Protein AF-A0A2M8GLY9-F1 (afdb_monomer_lite)

Secondary structure (DSSP, 8-state):
-HHHHHHHHHHHHHHHHHHHHHHHHHHHHHHTTS-S-BTTB-TT--GGGSHHHHHHHHHHHTT-

Structure (mmCIF, N/CA/C/O backbone):
data_AF-A0A2M8GLY9-F1
#
_entry.id   AF-A0A2M8GLY9-F1
#
loop_
_atom_site.group_PDB
_atom_site.id
_atom_site.type_symbol
_atom_site.label_atom_id
_atom_site.label_alt_id
_atom_site.label_comp_id
_atom_site.label_asym_id
_atom_site.label_entity_id
_atom_site.label_seq_id
_atom_site.pdbx_PDB_ins_code
_atom_site.Cartn_x
_atom_site.Cartn_y
_atom_site.Cartn_z
_atom_site.occupancy
_atom_site.B_iso_or_equiv
_atom_site.auth_seq_id
_atom_site.auth_comp_id
_atom_site.auth_asym_id
_atom_site.auth_atom_id
_atom_site.pdbx_PDB_model_num
ATOM 1 N N . MET A 1 1 ? -18.233 1.824 25.519 1.00 57.88 1 MET A N 1
ATOM 2 C CA . MET A 1 1 ? -18.665 1.508 24.137 1.00 57.88 1 MET A CA 1
ATOM 3 C C . MET A 1 1 ? -18.226 2.571 23.119 1.00 57.88 1 MET A C 1
ATOM 5 O O . MET A 1 1 ? -17.379 2.267 22.296 1.00 57.88 1 MET A O 1
ATOM 9 N N . LYS A 1 2 ? -18.685 3.836 23.195 1.00 66.06 2 LYS A N 1
ATOM 10 C CA . LYS A 1 2 ? -18.380 4.876 22.174 1.00 66.06 2 LYS A CA 1
ATOM 11 C C . LYS A 1 2 ? -16.894 5.280 22.047 1.00 66.06 2 LYS A C 1
ATOM 13 O O . LYS A 1 2 ? -16.453 5.639 20.962 1.00 66.06 2 LYS A O 1
ATOM 18 N N . LYS A 1 3 ? -16.117 5.223 23.140 1.00 72.12 3 LYS A N 1
ATOM 19 C CA . LYS A 1 3 ? -14.675 5.560 23.139 1.00 72.12 3 LYS A CA 1
ATOM 20 C C . LYS A 1 3 ? -13.825 4.564 22.337 1.00 72.12 3 LYS A C 1
ATOM 22 O O . LYS A 1 3 ? -12.923 4.990 21.628 1.00 72.12 3 LYS A O 1
ATOM 27 N N . LEU A 1 4 ? -14.139 3.268 22.420 1.00 79.50 4 LEU A N 1
ATOM 28 C CA . LEU A 1 4 ? -13.405 2.216 21.704 1.00 79.50 4 LEU A CA 1
ATOM 29 C C . LEU A 1 4 ? -13.661 2.298 20.195 1.00 79.50 4 LEU A C 1
ATOM 31 O O . LEU A 1 4 ? -12.709 2.293 19.425 1.00 79.50 4 LEU A O 1
ATOM 35 N N . ALA A 1 5 ? -14.919 2.498 19.793 1.00 80.12 5 ALA A N 1
ATOM 36 C CA . ALA A 1 5 ? -15.288 2.678 18.388 1.00 80.12 5 ALA A CA 1
ATOM 37 C C . ALA A 1 5 ?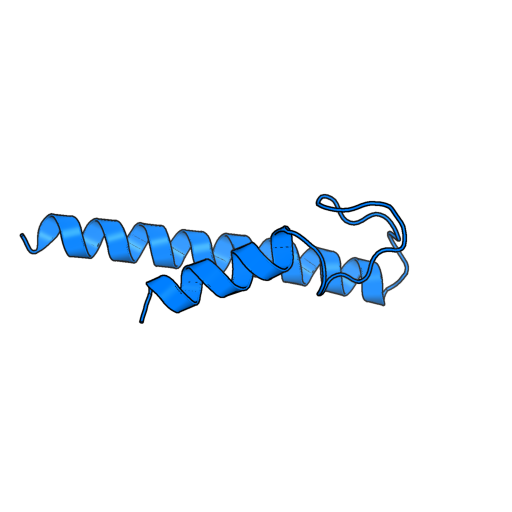 -14.617 3.911 17.755 1.00 80.12 5 ALA A C 1
ATOM 39 O O . ALA A 1 5 ? -14.087 3.825 16.652 1.00 80.12 5 ALA A O 1
ATOM 40 N N . LYS A 1 6 ? -14.553 5.044 18.474 1.00 82.75 6 LYS A N 1
ATOM 41 C CA . LYS A 1 6 ? -13.812 6.227 17.999 1.00 82.75 6 LYS A CA 1
ATOM 42 C C . LYS A 1 6 ? -12.321 5.941 17.824 1.00 82.75 6 LYS A C 1
ATOM 44 O O . LYS A 1 6 ? -11.747 6.351 16.826 1.00 82.75 6 LYS A O 1
ATOM 49 N N . SER A 1 7 ? -11.704 5.237 18.773 1.00 86.75 7 SER A N 1
ATOM 50 C CA . SER A 1 7 ? -10.281 4.891 18.688 1.00 86.75 7 SER A CA 1
ATOM 51 C C . SER A 1 7 ? -9.981 3.960 17.512 1.00 86.75 7 SER A C 1
ATOM 53 O O . SER A 1 7 ? -9.003 4.175 16.804 1.00 86.75 7 SER A O 1
ATOM 55 N N . GLN A 1 8 ? -10.820 2.943 17.293 1.00 85.81 8 GLN A N 1
ATOM 56 C CA . GLN A 1 8 ? -10.687 2.011 16.170 1.00 85.81 8 GLN A CA 1
ATOM 57 C C . GLN A 1 8 ? -10.823 2.736 14.831 1.00 85.81 8 GLN A C 1
ATOM 59 O O . GLN A 1 8 ? -9.980 2.559 13.957 1.00 85.81 8 GLN A O 1
ATOM 64 N N . PHE A 1 9 ? -11.820 3.614 14.706 1.00 87.94 9 PHE A N 1
ATOM 65 C CA . PHE A 1 9 ? -12.028 4.407 13.499 1.00 87.94 9 PHE A CA 1
ATOM 66 C C . PHE A 1 9 ? -10.828 5.311 13.191 1.00 87.94 9 PHE A C 1
ATOM 68 O O . PHE A 1 9 ? -10.356 5.340 12.060 1.00 87.94 9 PHE A O 1
ATOM 75 N N . THR A 1 10 ? -10.272 5.996 14.197 1.00 87.62 10 THR A N 1
ATOM 76 C CA . THR A 1 10 ? -9.083 6.841 14.007 1.00 87.62 10 THR A CA 1
ATOM 77 C C . THR A 1 10 ? -7.871 6.036 13.535 1.00 87.62 10 THR A C 1
ATOM 79 O O . THR A 1 10 ? -7.164 6.477 12.632 1.00 87.62 10 THR A O 1
ATOM 82 N N . ILE A 1 11 ? -7.629 4.856 14.114 1.00 89.56 11 ILE A N 1
ATOM 83 C CA . ILE A 1 11 ? -6.498 3.996 13.728 1.00 89.56 11 ILE A CA 1
ATOM 84 C C . ILE A 1 11 ? -6.683 3.459 12.302 1.00 89.56 11 ILE A C 1
ATOM 86 O O . ILE A 1 11 ? -5.743 3.510 11.512 1.00 89.56 11 ILE A O 1
ATOM 90 N N . LEU A 1 12 ? -7.887 2.999 11.951 1.00 87.56 12 LEU A N 1
ATOM 91 C CA . LEU A 1 12 ? -8.210 2.521 10.601 1.00 87.56 12 LEU A CA 1
ATOM 92 C C . LEU A 1 12 ? -8.067 3.629 9.552 1.00 87.56 12 LEU A C 1
ATOM 94 O O . LEU A 1 12 ? -7.530 3.400 8.468 1.00 87.56 12 LEU A O 1
ATOM 98 N N . LEU A 1 13 ? -8.487 4.848 9.889 1.00 88.69 13 LEU A N 1
ATOM 99 C CA . LEU A 1 13 ? -8.410 6.006 9.005 1.00 88.69 13 LEU A CA 1
ATOM 100 C C . LEU A 1 13 ? -6.953 6.437 8.776 1.00 88.69 13 LEU A C 1
ATOM 102 O O . LEU A 1 13 ? -6.535 6.594 7.630 1.00 88.69 13 LEU A O 1
ATOM 106 N N . LEU A 1 14 ? -6.145 6.537 9.837 1.00 90.69 14 LEU A N 1
ATOM 107 C CA . LEU A 1 14 ? -4.709 6.828 9.727 1.00 90.69 14 LEU A CA 1
ATOM 108 C C . LEU A 1 14 ? -3.955 5.737 8.956 1.00 90.69 14 LEU A C 1
ATOM 110 O O . LEU A 1 14 ? -3.138 6.050 8.090 1.00 90.69 14 LEU A O 1
ATOM 114 N N . GLY A 1 15 ? -4.257 4.465 9.227 1.00 86.94 15 GLY A N 1
ATOM 115 C CA . GLY A 1 15 ? -3.678 3.337 8.503 1.00 86.94 15 GLY A CA 1
ATOM 116 C C . GLY A 1 15 ? -4.029 3.358 7.013 1.00 86.94 15 GLY A C 1
ATOM 117 O O . GLY A 1 15 ? -3.168 3.080 6.182 1.00 86.94 15 GLY A O 1
ATOM 118 N N . THR A 1 16 ? -5.261 3.742 6.665 1.00 89.06 16 THR A N 1
ATOM 119 C CA . THR A 1 16 ? -5.711 3.872 5.270 1.00 89.06 16 THR A CA 1
ATOM 120 C C . THR A 1 16 ? -4.906 4.936 4.529 1.00 89.06 16 THR A C 1
ATOM 122 O O . THR A 1 16 ? -4.373 4.658 3.455 1.00 89.06 16 THR A O 1
ATOM 125 N N . PHE A 1 17 ? -4.759 6.132 5.114 1.00 90.06 17 PHE A N 1
ATOM 126 C CA . PHE A 1 17 ? -3.949 7.201 4.520 1.00 90.06 17 PHE A CA 1
ATOM 127 C C . PHE A 1 17 ? -2.483 6.798 4.372 1.00 90.06 17 PHE A C 1
ATOM 129 O O . PHE A 1 17 ? -1.874 7.062 3.337 1.00 90.06 17 PHE A O 1
ATOM 136 N N . PHE A 1 18 ? -1.92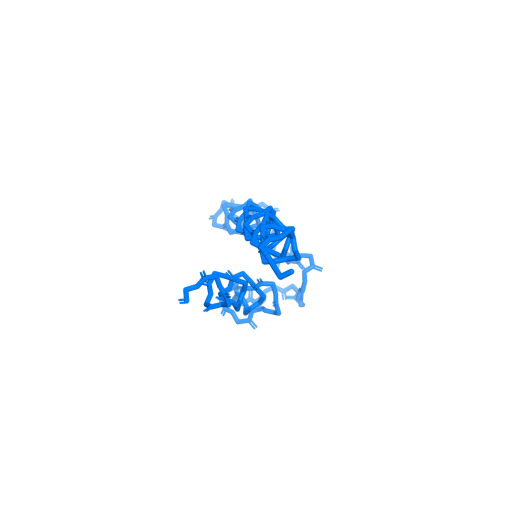4 6.126 5.378 1.00 90.12 18 PHE A N 1
ATOM 137 C CA . PHE A 1 18 ? -0.549 5.647 5.331 1.00 90.12 18 PHE A CA 1
ATOM 138 C C . PHE A 1 18 ? -0.340 4.601 4.225 1.00 90.12 18 PHE A C 1
ATOM 140 O O . PHE A 1 18 ? 0.602 4.718 3.441 1.00 90.12 18 PHE A O 1
ATOM 147 N N . ALA A 1 19 ? -1.226 3.607 4.113 1.00 88.19 19 ALA A N 1
ATOM 148 C CA . ALA A 1 19 ? -1.128 2.564 3.095 1.00 88.19 19 ALA A CA 1
ATOM 149 C C . ALA A 1 19 ? -1.262 3.135 1.672 1.00 88.19 19 ALA A C 1
ATOM 151 O O . ALA A 1 19 ? -0.420 2.867 0.815 1.00 88.19 19 ALA A O 1
ATOM 152 N N . TRP A 1 20 ? -2.265 3.987 1.434 1.00 88.50 20 TRP A N 1
ATOM 153 C CA . TRP A 1 20 ? -2.470 4.626 0.130 1.00 88.50 20 TRP A CA 1
ATOM 154 C C . TRP A 1 20 ? -1.369 5.619 -0.236 1.00 88.50 20 TRP A C 1
ATOM 156 O O . TRP A 1 20 ? -1.016 5.717 -1.411 1.00 88.50 20 TRP A O 1
ATOM 166 N N . GLY A 1 21 ? -0.805 6.334 0.739 1.00 89.00 21 GLY A N 1
ATOM 167 C CA . GLY A 1 21 ? 0.321 7.239 0.517 1.00 89.00 21 GLY A CA 1
ATOM 168 C C . GLY A 1 21 ? 1.562 6.499 0.017 1.00 89.00 21 GLY A C 1
ATOM 169 O O . GLY A 1 21 ? 2.122 6.872 -1.014 1.00 89.00 21 GLY A O 1
ATOM 170 N N . ASN A 1 22 ? 1.944 5.410 0.694 1.00 86.94 22 ASN A N 1
ATOM 171 C CA . ASN A 1 22 ? 3.082 4.582 0.280 1.00 86.94 22 ASN A CA 1
ATOM 172 C C . ASN A 1 22 ? 2.839 3.921 -1.083 1.00 86.94 22 ASN A C 1
ATOM 174 O O . ASN A 1 22 ? 3.680 4.038 -1.972 1.00 86.94 22 ASN A O 1
ATOM 178 N N . PHE A 1 23 ? 1.663 3.313 -1.286 1.00 86.94 23 PHE A N 1
ATOM 179 C CA . PHE A 1 23 ? 1.309 2.699 -2.568 1.00 86.94 23 PHE A CA 1
ATOM 180 C C . PHE A 1 23 ? 1.337 3.711 -3.720 1.00 86.94 23 PHE A C 1
ATOM 182 O O . PHE A 1 23 ? 1.882 3.423 -4.781 1.00 86.94 23 PHE A O 1
ATOM 189 N N . SER A 1 24 ? 0.785 4.913 -3.520 1.00 87.56 24 SER A N 1
ATOM 190 C CA . SER A 1 24 ? 0.770 5.953 -4.555 1.00 87.56 24 SER A CA 1
ATOM 191 C C . SER A 1 24 ? 2.179 6.429 -4.896 1.00 87.56 24 SER A C 1
ATOM 193 O O . SER A 1 24 ? 2.480 6.650 -6.068 1.00 87.56 24 SER A O 1
ATOM 195 N N . TRP A 1 25 ? 3.057 6.567 -3.898 1.00 86.88 25 TRP A N 1
ATOM 196 C CA . TRP A 1 25 ? 4.447 6.948 -4.132 1.00 86.88 25 TRP A CA 1
ATOM 197 C C . TRP A 1 25 ? 5.181 5.876 -4.946 1.00 86.88 25 TRP A C 1
ATOM 199 O O . TRP A 1 25 ? 5.758 6.196 -5.987 1.00 86.88 25 TRP A O 1
ATOM 209 N N . GLU A 1 26 ? 5.087 4.608 -4.545 1.00 83.75 26 GLU A N 1
ATOM 210 C CA . GLU A 1 26 ? 5.679 3.493 -5.291 1.00 83.75 26 GLU A CA 1
ATOM 211 C C . GLU A 1 26 ? 5.096 3.364 -6.703 1.00 83.75 26 GLU A C 1
ATOM 213 O O . GLU A 1 26 ? 5.842 3.166 -7.660 1.00 83.75 26 GLU A O 1
ATOM 218 N N . LEU A 1 27 ? 3.781 3.542 -6.870 1.00 84.81 27 LEU A N 1
ATOM 219 C CA . LEU A 1 27 ? 3.120 3.510 -8.173 1.00 84.81 27 LEU A CA 1
ATOM 220 C C . LEU A 1 27 ? 3.638 4.622 -9.091 1.00 84.81 27 LEU A C 1
ATOM 222 O O . LEU A 1 27 ? 3.941 4.364 -10.254 1.00 84.81 27 LEU A O 1
ATOM 226 N N . ILE A 1 28 ? 3.771 5.851 -8.584 1.00 86.69 28 ILE A N 1
ATOM 227 C CA . ILE A 1 28 ? 4.316 6.980 -9.350 1.00 86.69 28 ILE A CA 1
ATOM 228 C C . ILE A 1 28 ? 5.770 6.710 -9.747 1.00 86.69 28 ILE A C 1
ATOM 230 O O . ILE A 1 28 ? 6.164 7.021 -10.872 1.00 86.69 28 ILE A O 1
ATOM 234 N N . ASP A 1 29 ? 6.570 6.143 -8.849 1.00 85.38 29 ASP A N 1
ATOM 235 C CA . ASP A 1 29 ? 7.983 5.864 -9.106 1.00 85.38 29 ASP A CA 1
ATOM 236 C C . ASP A 1 29 ? 8.174 4.714 -10.115 1.00 85.38 29 ASP A C 1
ATOM 238 O O . ASP A 1 29 ? 9.012 4.800 -11.022 1.00 85.38 29 ASP A O 1
ATOM 242 N N . TRP A 1 30 ? 7.311 3.697 -10.035 1.00 80.44 30 TRP A N 1
ATOM 243 C CA . TRP A 1 30 ? 7.208 2.604 -11.001 1.00 80.44 30 TRP A CA 1
ATOM 244 C C . TRP A 1 30 ? 6.760 3.105 -12.383 1.00 80.44 30 TRP A C 1
ATOM 246 O O . TRP A 1 30 ? 7.393 2.787 -13.392 1.00 80.44 30 TRP A O 1
ATOM 256 N N . LEU A 1 31 ? 5.736 3.969 -12.445 1.00 83.06 31 LEU A N 1
ATOM 257 C CA . LEU A 1 31 ? 5.263 4.601 -13.688 1.00 83.06 31 LEU A CA 1
ATOM 258 C C . LEU A 1 31 ? 6.340 5.481 -14.335 1.00 83.06 31 LEU A C 1
ATOM 260 O O . LEU A 1 31 ? 6.476 5.507 -15.558 1.00 83.06 31 LEU A O 1
ATOM 264 N N . LYS A 1 32 ? 7.151 6.165 -13.521 1.00 85.44 32 LYS A N 1
ATOM 265 C CA . LYS A 1 32 ? 8.303 6.958 -13.977 1.00 85.44 32 LYS A CA 1
ATOM 266 C C . LYS A 1 32 ? 9.521 6.105 -14.356 1.00 85.44 32 LYS A C 1
ATOM 268 O O . LYS A 1 32 ? 10.546 6.669 -14.730 1.00 85.44 32 LYS A O 1
ATOM 273 N N . LYS A 1 33 ? 9.427 4.767 -14.287 1.00 71.94 33 LYS A N 1
ATOM 274 C CA . LYS A 1 33 ? 10.518 3.802 -14.536 1.00 71.94 33 LYS A CA 1
ATOM 275 C C . LYS A 1 33 ? 11.771 4.051 -13.681 1.00 71.94 33 LYS A C 1
ATOM 277 O O . LYS A 1 33 ? 12.851 3.595 -14.053 1.00 71.94 33 LYS A O 1
ATOM 282 N N . LYS A 1 34 ? 11.641 4.758 -12.551 1.00 64.38 34 LYS A N 1
ATOM 283 C CA . LYS A 1 34 ? 12.765 5.111 -11.672 1.00 64.38 34 LYS A CA 1
ATOM 284 C C . LYS A 1 34 ? 13.215 3.912 -10.841 1.00 64.38 34 LYS A C 1
ATOM 286 O O . LYS A 1 34 ? 14.411 3.688 -10.705 1.00 64.38 34 LYS A O 1
ATOM 291 N N . ASN A 1 35 ? 12.256 3.107 -10.383 1.00 60.84 35 ASN A N 1
ATOM 292 C CA . ASN A 1 35 ? 12.484 1.851 -9.682 1.00 60.84 35 ASN A CA 1
ATOM 293 C C . ASN A 1 35 ? 11.572 0.757 -10.253 1.00 60.84 35 ASN A C 1
ATOM 295 O O . ASN A 1 35 ? 10.352 0.890 -10.275 1.00 60.84 35 ASN A O 1
ATOM 299 N N . ARG A 1 36 ? 12.168 -0.348 -10.726 1.00 61.53 36 ARG A N 1
ATOM 300 C CA . ARG A 1 36 ? 11.427 -1.585 -11.061 1.00 61.53 36 ARG A CA 1
ATOM 301 C C . ARG A 1 36 ? 11.236 -2.499 -9.853 1.00 61.53 36 ARG A C 1
ATOM 303 O O . ARG A 1 36 ? 10.532 -3.496 -9.970 1.00 61.53 36 ARG A O 1
ATOM 310 N N . SER A 1 37 ? 11.864 -2.174 -8.729 1.00 60.84 37 SER A N 1
ATOM 311 C CA . SER A 1 37 ? 11.714 -2.885 -7.465 1.00 60.84 37 SER A CA 1
ATOM 312 C C . SER A 1 37 ? 10.683 -2.154 -6.622 1.00 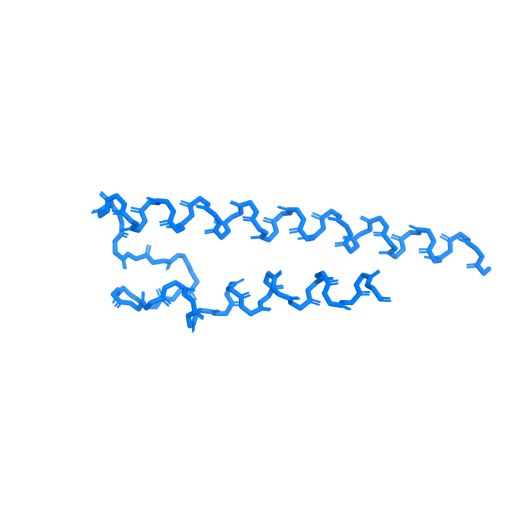60.84 37 SER A C 1
ATOM 314 O O . SER A 1 37 ? 10.891 -1.001 -6.258 1.00 60.84 37 SER A O 1
ATOM 316 N N . LEU A 1 38 ? 9.568 -2.822 -6.353 1.00 68.12 38 LEU A N 1
ATOM 317 C CA . LEU A 1 38 ? 8.584 -2.374 -5.374 1.00 68.12 38 LEU A CA 1
ATOM 318 C C . LEU A 1 38 ? 9.085 -2.836 -4.002 1.00 68.12 38 L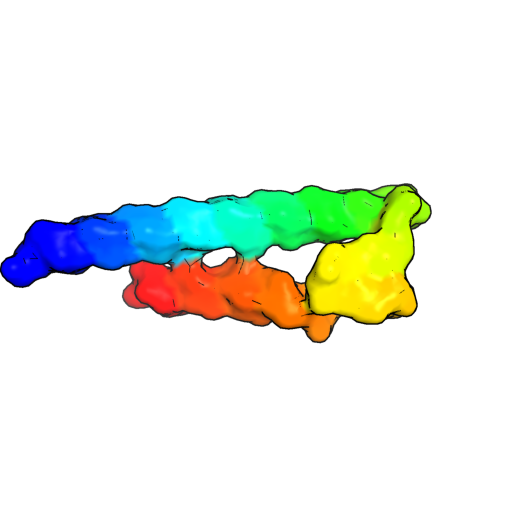EU A C 1
ATOM 320 O O . LEU A 1 38 ? 9.589 -3.952 -3.894 1.00 68.12 38 LEU A O 1
ATOM 324 N N . GLY A 1 39 ? 8.964 -2.025 -2.951 1.00 66.19 39 GLY A N 1
ATOM 325 C CA . GLY A 1 39 ? 9.449 -2.396 -1.616 1.00 66.19 39 GLY A CA 1
ATOM 326 C C . GLY A 1 39 ? 8.776 -3.658 -1.069 1.00 66.19 39 GLY A C 1
ATOM 327 O O . GLY A 1 39 ? 9.354 -4.377 -0.257 1.00 66.19 39 GLY A O 1
ATOM 328 N N . CYS A 1 40 ? 7.575 -3.960 -1.566 1.00 67.25 40 CYS A N 1
ATOM 329 C CA . CYS A 1 40 ? 6.737 -5.067 -1.118 1.00 67.25 40 CYS A CA 1
ATOM 330 C C . CYS A 1 40 ? 6.732 -6.285 -2.064 1.00 67.25 40 CYS A C 1
ATOM 332 O O . CYS A 1 40 ? 5.983 -7.230 -1.810 1.00 67.25 40 CYS A O 1
ATOM 334 N N . ALA A 1 41 ? 7.479 -6.268 -3.180 1.00 65.50 41 ALA A N 1
ATOM 335 C CA . ALA A 1 41 ? 7.428 -7.344 -4.173 1.00 65.50 41 ALA A CA 1
ATOM 336 C C . ALA A 1 41 ? 8.710 -7.493 -5.006 1.00 65.50 41 ALA A C 1
ATOM 338 O O . ALA A 1 41 ? 9.549 -6.599 -5.083 1.00 65.50 41 ALA A O 1
ATOM 339 N N . ALA A 1 42 ? 8.851 -8.648 -5.662 1.00 65.44 42 ALA A N 1
ATOM 340 C CA . ALA A 1 42 ? 9.992 -8.926 -6.526 1.00 65.44 42 ALA A CA 1
ATOM 341 C C . ALA A 1 42 ? 10.110 -7.891 -7.671 1.00 65.44 42 ALA A C 1
ATOM 343 O O . ALA A 1 42 ? 9.084 -7.436 -8.194 1.00 65.44 42 ALA A O 1
ATOM 344 N N . PRO A 1 43 ? 11.333 -7.533 -8.103 1.00 62.84 43 PRO A N 1
ATOM 345 C CA . PRO A 1 43 ? 11.537 -6.563 -9.174 1.00 62.84 43 PRO A CA 1
ATOM 346 C C . PRO A 1 43 ? 10.807 -6.969 -10.460 1.00 62.84 43 PRO A C 1
ATOM 348 O O . PRO A 1 43 ? 10.932 -8.101 -10.917 1.00 62.84 43 PRO A O 1
ATOM 351 N N . GLY A 1 44 ? 10.057 -6.044 -11.061 1.00 63.69 44 GLY A N 1
ATOM 352 C CA . GLY A 1 44 ? 9.307 -6.278 -12.300 1.00 63.69 44 GLY A CA 1
ATOM 353 C C . GLY A 1 44 ? 7.892 -6.833 -12.116 1.00 63.69 44 GLY A C 1
ATOM 354 O O . GLY A 1 44 ? 7.223 -7.092 -13.112 1.00 63.69 44 GLY A O 1
ATOM 355 N N . THR A 1 45 ? 7.411 -6.983 -10.879 1.00 70.81 45 THR A N 1
ATOM 356 C CA . THR A 1 45 ? 6.004 -7.319 -10.611 1.00 70.81 45 THR A CA 1
ATOM 357 C C . THR A 1 45 ? 5.086 -6.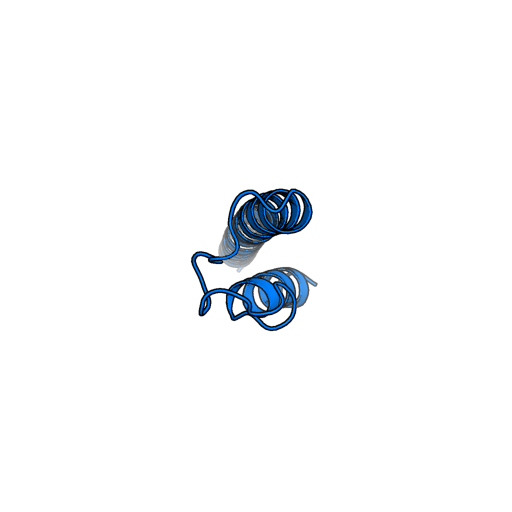103 -10.763 1.00 70.81 45 THR A C 1
ATOM 359 O O . THR A 1 45 ? 5.493 -4.952 -10.587 1.00 70.81 45 THR A O 1
ATOM 362 N N . ASN A 1 46 ? 3.827 -6.354 -11.125 1.00 76.62 46 ASN A N 1
ATOM 363 C CA . ASN A 1 46 ? 2.820 -5.311 -11.277 1.00 76.62 46 ASN A CA 1
ATOM 364 C C . ASN A 1 46 ? 2.438 -4.749 -9.891 1.00 76.62 46 ASN A C 1
ATOM 366 O O . ASN A 1 46 ? 2.049 -5.539 -9.027 1.00 76.62 46 ASN A O 1
ATOM 370 N N . PRO A 1 47 ? 2.433 -3.415 -9.682 1.00 78.31 47 PRO A N 1
ATOM 371 C CA . PRO A 1 47 ? 2.094 -2.791 -8.395 1.00 78.31 47 PRO A CA 1
ATOM 372 C C . PRO A 1 47 ? 0.743 -3.242 -7.824 1.00 78.31 47 PRO A C 1
ATOM 374 O O . PRO A 1 47 ? 0.601 -3.433 -6.618 1.00 78.31 47 PRO A O 1
ATOM 377 N N . PHE A 1 48 ? -0.226 -3.491 -8.706 1.00 81.62 48 PHE A N 1
ATOM 378 C CA . PHE A 1 48 ? -1.584 -3.927 -8.374 1.00 81.62 48 PHE A CA 1
ATOM 379 C C . PHE A 1 48 ? -1.704 -5.393 -7.933 1.00 81.62 48 PHE A C 1
ATOM 381 O O . PHE A 1 48 ? -2.765 -5.804 -7.484 1.00 81.62 48 PHE A O 1
ATOM 388 N N . LEU A 1 49 ? -0.650 -6.201 -8.066 1.00 80.81 49 LEU A N 1
ATOM 389 C CA . LEU A 1 49 ? -0.630 -7.591 -7.591 1.00 80.81 49 LEU A CA 1
ATOM 390 C C . LEU A 1 49 ? 0.243 -7.766 -6.343 1.00 80.81 49 LEU A C 1
ATOM 392 O O . LEU A 1 49 ? 0.553 -8.890 -5.952 1.00 80.81 49 LEU A O 1
ATOM 396 N N . THR A 1 50 ? 0.643 -6.665 -5.706 1.00 82.19 50 THR A N 1
ATOM 397 C CA . THR A 1 50 ? 1.501 -6.709 -4.523 1.00 82.19 50 THR A CA 1
ATOM 398 C C . THR A 1 50 ? 0.702 -6.798 -3.223 1.00 82.19 50 THR A C 1
ATOM 400 O O . THR A 1 50 ? -0.411 -6.270 -3.141 1.00 82.19 50 THR A O 1
ATOM 403 N N . PRO A 1 51 ? 1.288 -7.379 -2.160 1.00 79.38 51 PRO A N 1
ATOM 404 C CA . PRO A 1 51 ? 0.699 -7.357 -0.821 1.00 79.38 51 PRO A CA 1
ATOM 405 C C . PRO A 1 51 ? 0.340 -5.939 -0.346 1.00 79.38 51 PRO A C 1
ATOM 407 O O . PRO A 1 51 ? -0.658 -5.758 0.349 1.00 79.38 51 PRO A O 1
ATOM 410 N N . CYS A 1 52 ? 1.111 -4.927 -0.761 1.00 79.38 52 CYS A N 1
ATOM 411 C CA . CYS A 1 52 ? 0.863 -3.524 -0.426 1.00 79.38 52 CYS A CA 1
ATOM 412 C C . CYS A 1 52 ? -0.436 -2.979 -1.035 1.00 79.38 52 CYS A C 1
ATOM 414 O O . CYS A 1 52 ? -1.165 -2.262 -0.352 1.00 79.38 52 CYS A O 1
ATOM 416 N N . PHE A 1 53 ? -0.781 -3.364 -2.268 1.00 84.31 53 PHE A N 1
ATOM 417 C CA . PHE A 1 53 ? -2.058 -2.977 -2.874 1.00 84.31 53 PHE A CA 1
ATOM 418 C C . PHE A 1 53 ? -3.251 -3.627 -2.164 1.00 84.31 53 PHE A C 1
ATOM 420 O O . PHE A 1 53 ? -4.225 -2.949 -1.839 1.00 84.31 53 PHE A O 1
ATOM 427 N N . TYR A 1 54 ? -3.157 -4.922 -1.851 1.00 83.75 54 TYR A N 1
ATOM 428 C CA . TYR A 1 54 ? -4.216 -5.620 -1.119 1.00 83.75 54 TYR A CA 1
ATOM 429 C C . TYR A 1 54 ? -4.414 -5.050 0.290 1.00 83.75 54 TYR A C 1
ATOM 431 O O . TYR A 1 54 ? -5.552 -4.837 0.707 1.00 83.75 54 TYR A O 1
ATOM 439 N N . GLY A 1 55 ? -3.326 -4.720 0.993 1.00 81.88 55 GLY A N 1
ATOM 440 C CA . GLY A 1 55 ? -3.390 -4.001 2.267 1.00 81.88 55 GLY A CA 1
ATOM 441 C C . GLY A 1 55 ? -4.074 -2.637 2.128 1.00 81.88 55 GLY A C 1
ATOM 442 O O . GLY A 1 55 ? -4.975 -2.321 2.901 1.00 81.88 55 GLY A O 1
ATOM 443 N N . ALA A 1 56 ? -3.724 -1.859 1.100 1.00 84.94 56 ALA A N 1
ATOM 444 C CA . ALA A 1 56 ? -4.333 -0.554 0.842 1.00 84.94 56 ALA A CA 1
ATOM 445 C C . ALA A 1 56 ? -5.840 -0.620 0.522 1.00 84.94 56 ALA A C 1
ATOM 447 O O . ALA A 1 56 ? -6.548 0.349 0.784 1.00 84.94 56 ALA A O 1
ATOM 448 N N . ILE A 1 57 ? -6.352 -1.740 -0.001 1.00 85.62 57 ILE A N 1
ATOM 449 C CA . ILE A 1 57 ? -7.794 -1.957 -0.225 1.00 85.62 57 ILE A CA 1
ATOM 450 C C . ILE A 1 57 ? -8.506 -2.423 1.050 1.00 85.62 57 ILE A C 1
ATOM 452 O O . ILE A 1 57 ? -9.636 -2.015 1.317 1.00 85.62 57 ILE A O 1
ATOM 456 N N . PHE A 1 58 ? -7.867 -3.278 1.848 1.00 83.19 58 PHE A N 1
ATOM 457 C CA . PHE A 1 58 ? -8.524 -3.927 2.982 1.00 83.19 58 PHE A CA 1
ATOM 458 C C . PHE A 1 58 ? -8.829 -2.960 4.137 1.00 83.19 58 PHE A C 1
ATOM 460 O O . PHE A 1 58 ? -9.885 -3.052 4.758 1.00 83.19 58 PHE A O 1
ATOM 467 N N . LEU A 1 59 ? -7.937 -1.998 4.406 1.00 81.31 59 LEU A N 1
ATOM 468 C CA . LEU A 1 59 ? -8.147 -0.982 5.446 1.00 81.31 59 LEU A CA 1
ATOM 469 C C . LEU A 1 59 ? -9.366 -0.065 5.204 1.00 81.31 59 LEU A C 1
ATOM 471 O O . LEU A 1 59 ? -10.151 0.099 6.137 1.00 81.31 59 LEU A O 1
ATOM 475 N N . PRO A 1 60 ? -9.580 0.502 4.001 1.00 79.38 60 PRO A N 1
ATOM 476 C CA . PRO A 1 60 ? -10.790 1.267 3.720 1.00 79.38 60 PRO A CA 1
ATOM 477 C C . PRO A 1 60 ? -12.048 0.394 3.679 1.00 79.38 60 PRO A C 1
ATOM 479 O O . PRO A 1 60 ? -13.106 0.881 4.055 1.00 79.38 60 PRO A O 1
ATOM 482 N N . LEU A 1 61 ? -11.960 -0.888 3.300 1.00 79.25 61 LEU A N 1
ATOM 483 C CA . LEU A 1 61 ? -13.112 -1.800 3.357 1.00 79.25 61 LEU A CA 1
ATOM 484 C C . LEU A 1 61 ? -13.589 -2.047 4.799 1.00 79.25 61 LEU A C 1
ATOM 486 O O . LEU A 1 61 ? -14.78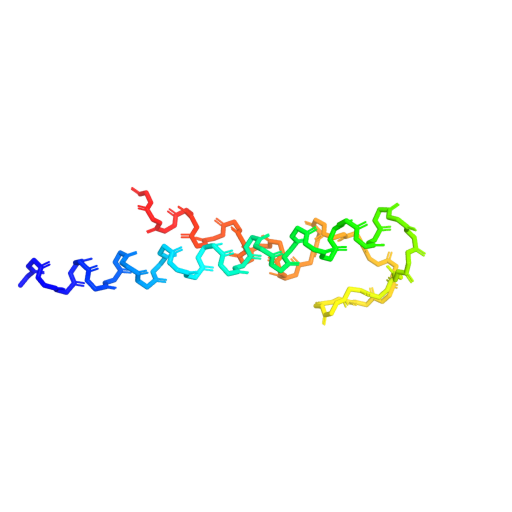3 -2.143 5.034 1.00 79.25 61 LEU A O 1
ATOM 490 N N . LEU A 1 62 ? -12.663 -2.111 5.759 1.00 76.00 62 LEU A N 1
ATOM 491 C CA . LEU A 1 62 ? -12.953 -2.213 7.198 1.00 76.00 62 LEU A CA 1
ATOM 492 C C . LEU A 1 62 ? -13.449 -0.900 7.829 1.00 76.00 62 LEU A C 1
ATOM 494 O O . LEU A 1 62 ? -13.880 -0.905 8.982 1.00 76.00 62 LEU A O 1
ATOM 498 N N . LEU A 1 63 ? -13.324 0.224 7.118 1.00 73.12 63 LEU A N 1
ATOM 499 C CA . LEU A 1 63 ? -13.753 1.546 7.578 1.00 73.12 63 LEU A CA 1
ATOM 500 C C . LEU A 1 63 ? -15.254 1.806 7.319 1.00 73.12 63 LEU A C 1
ATOM 502 O O . LEU A 1 63 ? -15.830 2.662 7.995 1.00 73.12 63 LEU A O 1
ATOM 506 N N . PHE A 1 64 ? -15.855 1.107 6.348 1.00 61.97 64 PHE A N 1
ATOM 507 C CA . PHE A 1 64 ? -17.269 1.200 5.950 1.00 61.97 64 PHE A CA 1
ATOM 508 C C . PHE A 1 64 ? -18.115 0.090 6.583 1.00 61.97 64 PHE A C 1
ATOM 510 O O . PHE A 1 64 ? -19.289 0.385 6.904 1.00 61.97 64 PHE A O 1
#

Sequence (64 aa):
MKKLAKSQFTILLLGTFFAWGNFSWELIDWLKKKNRSLGCAAPGTNPFLTPCFYGAIFLPLLLF

Radius of gyration: 14.29 Å; chains: 1; bounding box: 31×16×39 Å

Organism: NCBI:txid1974834

Foldseek 3Di:
DVVVVVVLLVVLVVQLCVLVVLLVVQVVCVVVVVFQDRPQDDRVDDSCPGPSVVSNVVSVVVND

pLDDT: mean 79.14, std 9.36, range [57.88, 90.69]